Protein AF-A0A857JKJ8-F1 (afdb_monomer)

Radius of gyration: 24.12 Å; Cα contacts (8 Å, |Δi|>4): 130; chains: 1; bounding box: 47×22×75 Å

Nearest PDB structures (foldseek):
  4wpy-assembly1_A-2  TM=4.584E-01  e=4.127E-02  Mycobacterium tuberculosis H37Rv
  3q0y-assembly2_C  TM=5.052E-01  e=2.775E+00  Chlamydomonas reinhardtii
  1vbf-assembly1_B  TM=3.476E-01  e=6.420E-01  Sulfurisphaera tokodaii
  6th6-assembly1_BQ  TM=4.021E-01  e=1.181E+00  Thermococcus kodakarensis KOD1
  4ewf-assembly2_B  TM=3.931E-01  e=5.427E+00  Sphaerobacter thermophilus DSM 20745

Foldseek 3Di:
DVVVVVVVVVVVVVVVVVVVPPDPPPPPPPQPPQDADDDPPQNLLCVLFPDWGKDWDDDPQKIWIWIWTHDVPDIDIGDIDIGGPVCCNVHVCCRRDPRVVSVVSSVVSVD

pLDDT: mean 84.37, std 13.65, range [50.81, 97.44]

Secondary structure (DSSP, 8-state):
--HHHHHHHHHHHHHHHHHHT-------------PPPSSTTHHHHHHHSSEEEEEEEEETTEEEEEEEEEETTEEEEPPPEEEEHHHHHH-HHHHHS-HHHHHHHHHHTT-

Sequence (111 aa):
MFTNLENTLRLTLLMLFTLLMSHSSYAVQPLEKLYTLPGYPYEPLVRRAERVAIAFKQEGNMVRCRTEISQHDTHWTGKPRLVGQEAFNEAPLRSCLNRSDAKKLLKKSYQ

Solvent-accessible surface area (backbone atoms only — not comparable to full-atom values): 6618 Å² total; per-residue (Å²): 142,57,69,66,57,55,52,50,55,50,50,51,52,53,54,55,54,57,59,73,68,68,70,82,78,74,80,74,72,76,83,72,82,76,67,65,64,82,49,88,50,54,42,65,29,59,74,66,36,80,37,76,48,73,55,70,46,81,56,87,70,30,29,41,23,23,32,35,39,33,46,90,96,44,78,47,76,49,69,75,38,80,40,49,43,66,54,36,73,69,28,39,57,62,62,33,38,55,70,69,58,37,44,54,53,40,58,56,72,77,111

Mean predicted aligned error: 11.28 Å

Structure (mmCIF, N/CA/C/O backbone):
data_AF-A0A857JKJ8-F1
#
_entry.id   AF-A0A857JKJ8-F1
#
loop_
_atom_site.group_PDB
_atom_site.id
_atom_site.type_symbol
_atom_site.label_atom_id
_atom_site.label_alt_id
_atom_site.label_comp_id
_atom_site.label_asym_id
_atom_site.label_entity_id
_atom_site.label_seq_id
_atom_site.pdbx_PDB_ins_code
_atom_site.Cartn_x
_atom_site.Cartn_y
_atom_site.Cartn_z
_atom_site.occupancy
_atom_site.B_iso_or_equiv
_atom_site.auth_seq_id
_atom_site.auth_comp_id
_atom_site.auth_asym_id
_atom_site.auth_atom_id
_atom_site.pdbx_PDB_model_num
ATOM 1 N N . MET A 1 1 ? 29.958 8.636 62.440 1.00 50.81 1 MET A N 1
ATOM 2 C CA . MET A 1 1 ? 29.761 9.174 61.075 1.00 50.81 1 MET A CA 1
ATOM 3 C C . MET A 1 1 ? 30.158 8.119 60.031 1.00 50.81 1 MET A C 1
ATOM 5 O O . MET A 1 1 ? 30.948 8.402 59.152 1.00 50.81 1 MET A O 1
ATOM 9 N N . PHE A 1 2 ? 29.643 6.886 60.137 1.00 56.59 2 PHE A N 1
ATOM 10 C CA . PHE A 1 2 ? 29.947 5.783 59.198 1.00 56.59 2 PHE A CA 1
ATOM 11 C C . PHE A 1 2 ? 28.663 5.148 58.630 1.00 56.59 2 PHE A C 1
ATOM 13 O O . PHE A 1 2 ? 28.611 4.806 57.455 1.0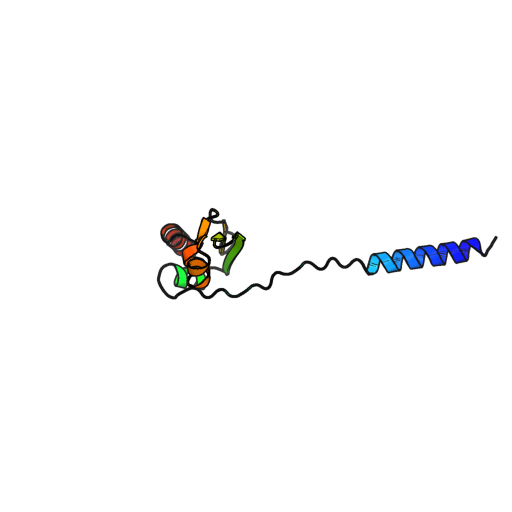0 56.59 2 PHE A O 1
ATOM 20 N N . THR A 1 3 ? 27.573 5.144 59.405 1.00 55.34 3 THR A N 1
ATOM 21 C CA . THR A 1 3 ? 26.239 4.649 59.008 1.00 55.34 3 THR A CA 1
ATOM 22 C C . THR A 1 3 ? 25.607 5.409 57.834 1.00 55.34 3 THR A C 1
ATOM 24 O O . THR A 1 3 ? 24.900 4.823 57.020 1.00 55.34 3 THR A O 1
ATOM 27 N N . ASN A 1 4 ? 25.889 6.709 57.694 1.00 59.69 4 ASN A N 1
ATOM 28 C CA . ASN A 1 4 ? 25.381 7.520 56.581 1.00 59.69 4 ASN A CA 1
ATOM 29 C C . ASN A 1 4 ? 26.062 7.193 55.243 1.00 59.69 4 ASN A C 1
ATOM 31 O O . ASN A 1 4 ? 25.428 7.347 54.201 1.00 59.69 4 ASN A O 1
ATOM 35 N N . LEU A 1 5 ? 27.319 6.727 55.266 1.00 64.56 5 LEU A N 1
ATOM 36 C CA . LEU A 1 5 ? 28.075 6.353 54.065 1.00 64.56 5 LEU A CA 1
ATOM 37 C C . LEU A 1 5 ? 27.610 4.993 53.522 1.00 64.56 5 LEU A C 1
ATOM 39 O O . LEU A 1 5 ? 27.403 4.836 52.323 1.00 64.56 5 LEU A O 1
ATOM 43 N N . GLU A 1 6 ? 27.352 4.032 54.412 1.00 69.69 6 GLU A N 1
ATOM 44 C CA . GLU A 1 6 ? 26.769 2.740 54.032 1.00 69.69 6 GLU A CA 1
ATOM 45 C C . 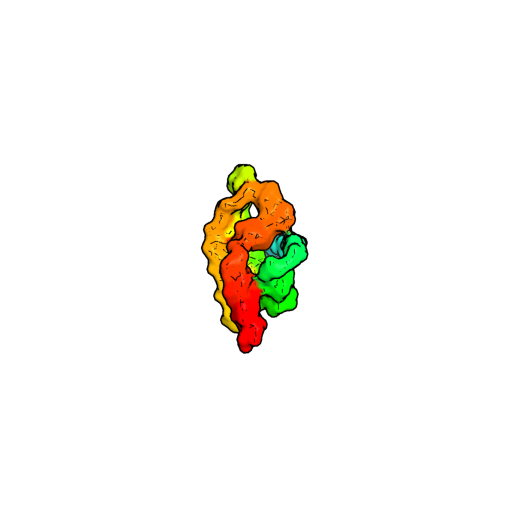GLU A 1 6 ? 25.333 2.895 53.511 1.00 69.69 6 GLU A C 1
ATOM 47 O O . GLU A 1 6 ? 24.966 2.274 52.514 1.00 69.69 6 GLU A O 1
ATOM 52 N N . ASN A 1 7 ? 24.529 3.771 54.126 1.00 68.06 7 ASN A N 1
ATOM 53 C CA . ASN A 1 7 ? 23.169 4.046 53.658 1.00 68.06 7 ASN A CA 1
ATOM 54 C C . ASN A 1 7 ? 23.135 4.788 52.316 1.00 68.06 7 ASN A C 1
ATOM 56 O O . ASN A 1 7 ? 22.276 4.485 51.489 1.00 68.06 7 ASN A O 1
ATOM 60 N N . THR A 1 8 ? 24.064 5.717 52.064 1.00 73.88 8 THR A N 1
ATOM 61 C CA . THR A 1 8 ? 24.170 6.379 50.750 1.00 73.88 8 THR A CA 1
ATOM 62 C C . THR A 1 8 ? 24.634 5.408 49.672 1.00 73.88 8 THR A C 1
ATOM 64 O O . THR A 1 8 ? 24.053 5.415 48.591 1.00 73.88 8 THR A O 1
ATOM 67 N N . LEU A 1 9 ? 25.584 4.516 49.973 1.00 78.94 9 LEU A N 1
ATOM 68 C CA . LEU A 1 9 ? 26.020 3.464 49.048 1.00 78.94 9 LEU A CA 1
ATOM 69 C C . LEU A 1 9 ? 24.889 2.472 48.717 1.00 78.94 9 LEU A C 1
ATOM 71 O O . LEU A 1 9 ? 24.729 2.053 47.573 1.00 78.94 9 LEU A O 1
ATOM 75 N N . ARG A 1 10 ? 24.062 2.115 49.706 1.00 79.62 10 ARG A N 1
ATOM 76 C CA . ARG A 1 10 ? 22.878 1.269 49.486 1.00 79.62 10 ARG A CA 1
ATOM 77 C C . ARG A 1 10 ? 21.822 1.971 48.633 1.00 79.62 10 ARG A C 1
ATOM 79 O O . ARG A 1 10 ? 21.252 1.337 47.748 1.00 79.62 10 ARG A O 1
ATOM 86 N N . LEU A 1 11 ? 21.579 3.264 48.863 1.00 79.56 11 LEU A N 1
ATOM 87 C CA . LEU A 1 11 ? 20.617 4.041 48.075 1.00 79.56 11 LEU A CA 1
ATOM 88 C C . LEU A 1 11 ? 21.054 4.200 46.614 1.00 79.56 11 LEU A C 1
ATOM 90 O O . LEU A 1 11 ? 20.223 4.078 45.716 1.00 79.56 11 LEU A O 1
ATOM 94 N N . THR A 1 12 ? 22.342 4.455 46.365 1.00 82.00 12 THR A N 1
ATOM 95 C CA . THR A 1 12 ? 22.863 4.592 44.998 1.00 82.00 12 THR A CA 1
ATOM 96 C C . THR A 1 12 ? 22.801 3.271 44.241 1.00 82.00 12 THR A C 1
ATOM 98 O O . THR A 1 12 ? 22.418 3.265 43.073 1.00 82.00 12 THR A O 1
ATOM 101 N N . LEU A 1 13 ? 23.079 2.145 44.907 1.00 83.12 13 LEU A N 1
ATOM 102 C CA . LEU A 1 13 ? 22.957 0.818 44.303 1.00 83.12 13 LEU A CA 1
ATOM 103 C C . LEU A 1 13 ? 21.498 0.474 43.952 1.00 83.12 13 LEU A C 1
ATOM 105 O O . LEU A 1 13 ? 21.233 -0.055 42.874 1.00 83.12 13 LEU A O 1
ATOM 109 N N . LEU A 1 14 ? 20.547 0.832 44.822 1.00 81.94 14 LEU A N 1
ATOM 110 C CA . LEU A 1 14 ? 19.109 0.671 44.574 1.00 81.94 14 LEU A CA 1
ATOM 111 C C . LEU A 1 14 ? 18.622 1.515 43.388 1.00 81.94 14 LEU A C 1
ATOM 113 O O . LEU A 1 14 ? 17.875 1.007 42.556 1.00 81.94 14 LEU A O 1
ATOM 117 N N . MET A 1 15 ? 19.069 2.770 43.271 1.00 81.81 15 MET A N 1
ATOM 118 C CA . MET A 1 15 ? 18.722 3.622 42.124 1.00 81.81 15 MET A CA 1
ATOM 119 C C . MET A 1 15 ? 19.331 3.127 40.808 1.00 81.81 15 MET A C 1
ATOM 121 O O . MET A 1 15 ? 18.695 3.208 39.759 1.00 81.81 15 MET A O 1
ATOM 125 N N . LEU A 1 16 ? 20.551 2.585 40.845 1.00 80.75 16 LEU A N 1
ATOM 126 C CA . LEU A 1 16 ? 21.173 1.997 39.660 1.00 80.75 16 LEU A CA 1
ATOM 127 C C . LEU A 1 16 ? 20.421 0.734 39.210 1.00 80.75 16 LEU A C 1
ATOM 129 O O . LEU A 1 16 ? 20.226 0.515 38.015 1.00 80.75 16 LEU A O 1
ATOM 133 N N . PHE A 1 17 ? 19.944 -0.065 40.168 1.00 79.12 17 PHE A N 1
ATOM 134 C CA . PHE A 1 17 ? 19.163 -1.266 39.893 1.00 79.12 17 PHE A CA 1
ATOM 135 C C . PHE A 1 17 ? 17.796 -0.952 39.266 1.00 79.12 17 PHE A C 1
ATOM 137 O O . PHE A 1 17 ? 17.388 -1.633 38.327 1.00 79.12 17 PHE A O 1
ATOM 144 N N . THR A 1 18 ? 17.101 0.102 39.710 1.00 76.06 18 THR A N 1
ATOM 145 C CA . THR A 1 18 ? 15.808 0.495 39.117 1.00 76.06 18 THR A CA 1
ATOM 146 C C . THR A 1 18 ? 15.951 1.072 37.707 1.00 76.06 18 THR A C 1
ATOM 148 O O . THR A 1 18 ? 15.088 0.824 36.862 1.00 76.06 18 THR A O 1
ATOM 151 N N . LEU A 1 19 ? 17.057 1.763 37.401 1.00 74.12 19 LEU A N 1
ATOM 152 C CA . LEU A 1 19 ? 17.330 2.248 36.043 1.00 74.12 19 LEU A CA 1
ATOM 153 C C . LEU A 1 19 ? 17.515 1.098 35.041 1.00 74.12 19 LEU A C 1
ATOM 155 O O . LEU A 1 19 ? 17.012 1.171 33.921 1.00 74.12 19 LEU A O 1
ATOM 159 N N . LEU A 1 20 ? 18.181 0.014 35.451 1.00 71.00 20 LEU A N 1
ATOM 160 C CA . LEU A 1 20 ? 18.426 -1.153 34.595 1.00 71.00 20 LEU A CA 1
ATOM 161 C C . LEU A 1 20 ? 17.137 -1.899 34.213 1.00 71.00 20 LEU A C 1
ATOM 163 O O . LEU A 1 20 ? 17.096 -2.533 33.163 1.00 71.00 20 LEU A O 1
ATOM 167 N N . MET A 1 21 ? 16.070 -1.786 35.008 1.00 70.69 21 MET A N 1
ATOM 168 C CA . MET A 1 21 ? 14.781 -2.446 34.739 1.00 70.69 21 MET A CA 1
ATOM 169 C C . MET A 1 21 ? 13.853 -1.636 33.821 1.00 70.69 21 MET A C 1
ATOM 171 O O . MET A 1 21 ? 12.775 -2.104 33.459 1.00 70.69 21 MET A O 1
ATOM 175 N N . SER A 1 22 ? 14.262 -0.435 33.402 1.00 65.75 22 SER A N 1
ATOM 176 C CA . SER A 1 22 ? 13.487 0.416 32.493 1.00 65.75 22 SER A CA 1
ATOM 177 C C . SER A 1 22 ? 13.680 -0.020 31.036 1.00 65.75 22 SER A C 1
ATOM 179 O O . SER A 1 22 ? 14.247 0.706 30.225 1.00 65.75 22 SER A O 1
ATOM 181 N N . HIS A 1 23 ? 13.255 -1.235 30.689 1.00 64.44 23 HIS A N 1
ATOM 182 C CA . HIS A 1 23 ? 13.192 -1.661 29.291 1.00 64.44 23 HIS A CA 1
ATOM 183 C C . HIS A 1 23 ? 11.857 -1.199 28.708 1.00 64.44 23 HIS A C 1
ATOM 185 O O . HIS A 1 23 ? 10.795 -1.714 29.060 1.00 64.44 23 HIS A O 1
ATOM 191 N N . SER A 1 24 ? 11.892 -0.208 27.816 1.00 66.12 24 SER A N 1
ATOM 192 C CA . SER A 1 24 ? 10.725 0.149 27.017 1.00 66.12 24 SER A CA 1
ATOM 193 C C . SER A 1 24 ? 10.410 -1.010 26.073 1.00 66.12 24 SER A C 1
ATOM 195 O O . SER A 1 24 ? 11.129 -1.280 25.112 1.00 66.12 24 SER A O 1
ATOM 197 N N . SER A 1 25 ? 9.328 -1.736 26.357 1.00 59.81 25 SER A N 1
ATOM 198 C CA . SER A 1 25 ? 8.786 -2.698 25.404 1.00 59.81 25 SER A CA 1
ATOM 199 C C . SER A 1 25 ? 8.171 -1.906 24.254 1.00 59.81 25 SER A C 1
ATOM 201 O O . SER A 1 25 ? 7.051 -1.401 24.346 1.00 59.81 25 SER A O 1
ATOM 203 N N . TYR A 1 26 ? 8.930 -1.733 23.173 1.00 59.47 26 TYR A N 1
ATOM 204 C CA . TYR A 1 26 ? 8.342 -1.340 21.904 1.00 59.47 26 TYR A CA 1
ATOM 205 C C . TYR A 1 26 ? 7.424 -2.481 21.486 1.00 59.47 26 TYR A C 1
ATOM 207 O O . TYR A 1 26 ? 7.892 -3.577 21.180 1.00 59.47 26 TYR A O 1
ATOM 215 N N . ALA A 1 27 ? 6.114 -2.233 21.508 1.00 55.28 27 ALA A N 1
ATOM 216 C CA . ALA A 1 27 ? 5.140 -3.135 20.925 1.00 55.28 27 ALA A CA 1
ATOM 217 C C . ALA A 1 27 ? 5.452 -3.256 19.427 1.00 55.28 27 ALA A C 1
ATOM 219 O O . ALA A 1 27 ? 5.030 -2.432 18.614 1.00 55.28 27 ALA A O 1
ATOM 220 N N . VAL A 1 28 ? 6.248 -4.264 19.072 1.00 53.69 28 VAL A N 1
ATOM 221 C CA . VAL A 1 28 ? 6.436 -4.693 17.693 1.00 53.69 28 VAL A CA 1
ATOM 222 C C . VAL A 1 28 ? 5.071 -5.197 17.260 1.00 53.69 28 VAL A C 1
ATOM 224 O O . VAL A 1 28 ? 4.662 -6.291 17.645 1.00 53.69 28 VAL A O 1
ATOM 227 N N . GLN A 1 29 ? 4.324 -4.365 16.532 1.00 56.91 29 GLN A N 1
ATOM 228 C CA . GLN A 1 29 ? 3.087 -4.821 15.917 1.00 56.91 29 GLN A CA 1
ATOM 229 C C . GLN A 1 29 ? 3.457 -6.027 15.050 1.00 56.91 29 GLN A C 1
ATOM 231 O O . GLN A 1 29 ? 4.349 -5.890 14.203 1.00 56.91 29 GLN A O 1
ATOM 236 N N . PRO A 1 30 ? 2.861 -7.207 15.293 1.00 51.78 30 PRO A N 1
ATOM 237 C CA . PRO A 1 30 ? 3.160 -8.376 14.492 1.00 51.78 30 PRO A CA 1
ATOM 238 C C . PRO A 1 30 ? 2.915 -7.996 13.036 1.00 51.78 30 PRO A C 1
ATOM 240 O O . PRO A 1 30 ? 1.850 -7.484 12.690 1.00 51.78 30 PRO A O 1
ATOM 243 N N . LEU A 1 31 ? 3.941 -8.170 12.201 1.00 55.16 31 LEU A N 1
ATOM 244 C CA . LEU A 1 31 ? 3.828 -7.946 10.769 1.00 55.16 31 LEU A CA 1
ATOM 245 C C . LEU A 1 31 ? 2.921 -9.050 10.223 1.00 55.16 31 LEU A C 1
ATOM 247 O O . LEU A 1 31 ? 3.384 -10.112 9.813 1.00 55.16 31 LEU A O 1
ATOM 251 N N . GLU A 1 32 ? 1.614 -8.827 10.301 1.00 62.09 32 GLU A N 1
ATOM 252 C CA . GLU A 1 32 ? 0.636 -9.755 9.773 1.00 62.09 32 GLU A CA 1
ATOM 253 C C . GLU A 1 32 ? 0.809 -9.803 8.256 1.00 62.09 32 GLU A C 1
ATOM 255 O O . GLU A 1 32 ? 0.730 -8.787 7.555 1.00 62.09 32 GLU A O 1
ATOM 260 N N . LYS A 1 33 ? 1.113 -10.995 7.740 1.00 59.81 33 LYS A N 1
ATOM 261 C CA . LYS A 1 33 ? 1.251 -11.212 6.305 1.00 59.81 33 LYS A CA 1
ATOM 262 C C . LYS A 1 33 ? -0.142 -11.191 5.685 1.00 59.81 33 LYS A C 1
ATOM 264 O O . LYS A 1 33 ? -0.782 -12.226 5.531 1.00 59.81 33 LYS A O 1
ATOM 269 N N . LEU A 1 34 ? -0.602 -9.998 5.326 1.00 65.62 34 LEU A N 1
ATOM 270 C CA . LEU A 1 34 ? -1.856 -9.817 4.611 1.00 65.62 34 LEU A CA 1
ATOM 271 C C . LEU A 1 34 ? -1.696 -10.357 3.187 1.00 65.62 34 LEU A C 1
ATOM 273 O O . LEU A 1 34 ? -0.920 -9.831 2.383 1.00 65.62 34 LEU A O 1
ATOM 277 N N . TYR A 1 35 ? -2.403 -11.445 2.883 1.00 60.97 35 TYR A N 1
ATOM 278 C CA . TYR A 1 35 ? -2.358 -12.062 1.564 1.00 60.97 35 TYR A CA 1
ATOM 279 C C . TYR A 1 35 ? -2.961 -11.124 0.520 1.00 60.97 35 TYR A C 1
ATOM 281 O O . TYR A 1 35 ? -4.056 -10.583 0.673 1.00 60.97 35 TYR A O 1
ATOM 289 N N . THR A 1 36 ? -2.236 -10.927 -0.575 1.00 65.69 36 THR A N 1
ATOM 290 C CA . THR A 1 36 ? -2.745 -10.168 -1.712 1.00 65.69 36 THR A CA 1
ATOM 291 C C . THR A 1 36 ? -3.459 -11.117 -2.650 1.00 65.69 36 THR A C 1
ATOM 293 O O . THR A 1 36 ? -2.844 -12.074 -3.121 1.00 65.69 36 THR A O 1
ATOM 296 N N . LEU A 1 37 ? -4.722 -10.832 -2.971 1.00 75.69 37 LEU A N 1
ATOM 297 C CA . LEU A 1 37 ? -5.419 -11.545 -4.039 1.00 75.69 37 LEU A CA 1
ATOM 298 C C . LEU A 1 37 ? -4.564 -11.548 -5.325 1.00 75.69 37 LEU A C 1
ATOM 300 O O . LEU A 1 37 ? -4.089 -10.476 -5.739 1.00 75.69 37 LEU A O 1
ATOM 304 N N . PRO A 1 38 ? -4.395 -12.714 -5.974 1.00 77.19 38 PRO A N 1
ATOM 305 C CA . PRO A 1 38 ? -3.535 -12.870 -7.143 1.00 77.19 38 PRO A CA 1
ATOM 306 C C . PRO A 1 38 ? -4.032 -12.031 -8.322 1.00 77.19 38 PRO A C 1
ATOM 308 O O . PRO A 1 38 ? -5.235 -11.791 -8.473 1.00 77.19 38 PRO A O 1
ATOM 311 N N . GLY A 1 39 ? -3.104 -11.560 -9.153 1.00 87.88 39 GLY A N 1
ATOM 312 C CA . GLY A 1 39 ? -3.401 -10.807 -10.370 1.00 87.88 39 GLY A CA 1
ATOM 313 C C . GLY A 1 39 ? -2.700 -9.453 -10.514 1.00 87.88 39 GLY A C 1
ATOM 314 O O . GLY A 1 39 ? -2.294 -8.782 -9.558 1.00 87.88 39 GLY A O 1
ATOM 315 N N . TYR A 1 40 ? -2.598 -9.021 -11.772 1.00 89.88 40 TYR A N 1
ATOM 316 C CA . TYR A 1 40 ? -1.987 -7.754 -12.167 1.00 89.88 40 TYR A CA 1
ATOM 317 C C . TYR A 1 40 ? -2.828 -6.544 -11.717 1.00 89.88 40 TYR A C 1
ATOM 319 O O . TYR A 1 40 ? -4.053 -6.567 -11.889 1.00 89.88 40 TYR A O 1
ATOM 327 N N . PRO A 1 41 ? -2.223 -5.439 -11.232 1.00 93.88 41 PRO A N 1
ATOM 328 C CA . PRO A 1 41 ? -0.780 -5.187 -11.077 1.00 93.88 41 PRO A CA 1
ATOM 329 C C . PRO A 1 41 ? -0.207 -5.553 -9.697 1.00 93.88 41 PRO A C 1
ATOM 331 O O . PRO A 1 41 ? 0.979 -5.353 -9.467 1.00 93.88 41 PRO A O 1
ATOM 334 N N . TYR A 1 42 ? -1.033 -6.031 -8.768 1.00 93.56 42 TYR A N 1
ATOM 335 C CA . TYR A 1 42 ? -0.678 -6.132 -7.351 1.00 93.56 42 TYR A CA 1
ATOM 336 C C . TYR A 1 42 ? 0.307 -7.259 -7.061 1.00 93.56 42 TYR A C 1
ATOM 338 O O . TYR A 1 42 ? 1.301 -7.045 -6.380 1.00 93.56 42 TYR A O 1
ATOM 346 N N . GLU A 1 43 ? 0.066 -8.443 -7.613 1.00 92.44 43 GLU A N 1
ATOM 347 C CA . GLU A 1 43 ? 0.926 -9.597 -7.365 1.00 92.44 43 GLU A CA 1
ATOM 348 C C . GLU A 1 43 ? 2.360 -9.391 -7.896 1.00 92.44 43 GLU A C 1
ATOM 350 O O . GLU A 1 43 ? 3.302 -9.582 -7.126 1.00 92.44 43 GLU A O 1
ATOM 355 N N . PRO A 1 44 ? 2.581 -8.924 -9.143 1.00 93.38 44 PRO A N 1
ATOM 356 C CA . PRO A 1 44 ? 3.931 -8.601 -9.602 1.00 93.38 44 PRO A CA 1
ATOM 357 C C . PRO A 1 44 ? 4.596 -7.486 -8.789 1.00 93.38 44 PRO A C 1
ATOM 359 O O . PRO A 1 44 ? 5.808 -7.508 -8.610 1.00 93.38 44 PRO A O 1
ATOM 362 N N . LEU A 1 45 ? 3.822 -6.515 -8.288 1.00 93.25 45 LEU A N 1
ATOM 363 C CA . LEU A 1 45 ? 4.348 -5.445 -7.440 1.00 93.25 45 LEU A CA 1
ATOM 364 C C . LEU A 1 45 ? 4.887 -6.004 -6.120 1.00 93.25 45 LEU A C 1
ATOM 366 O O . LEU A 1 45 ? 6.018 -5.702 -5.760 1.00 93.25 45 LEU A O 1
ATOM 370 N N . VAL A 1 46 ? 4.116 -6.859 -5.445 1.00 92.38 46 VAL A N 1
ATOM 371 C CA . VAL A 1 46 ? 4.518 -7.505 -4.184 1.00 92.38 46 VAL A CA 1
ATOM 372 C C . VAL A 1 46 ? 5.736 -8.400 -4.373 1.00 92.38 46 VAL A C 1
ATOM 374 O O . VAL A 1 46 ? 6.596 -8.439 -3.504 1.00 92.38 46 VAL A O 1
ATOM 377 N N . ARG A 1 47 ? 5.834 -9.104 -5.507 1.00 91.69 47 ARG A N 1
ATOM 378 C CA . ARG A 1 47 ? 6.983 -9.974 -5.800 1.00 91.69 4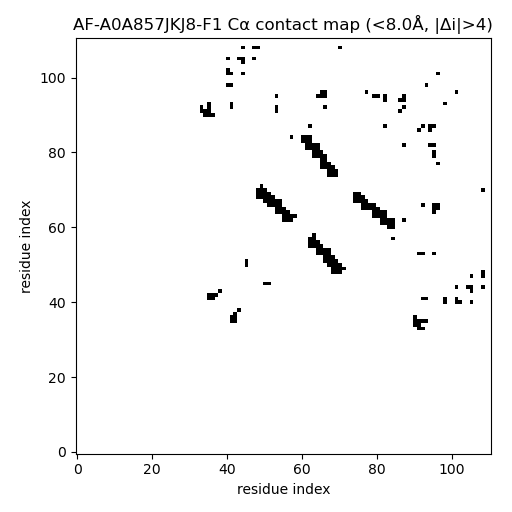7 ARG A CA 1
ATOM 379 C C . ARG A 1 47 ? 8.286 -9.212 -6.050 1.00 91.69 47 ARG A C 1
ATOM 381 O O . ARG A 1 47 ? 9.345 -9.809 -5.907 1.00 91.69 47 ARG A O 1
ATOM 388 N N . ARG A 1 48 ? 8.219 -7.956 -6.502 1.00 92.44 48 ARG A N 1
ATOM 389 C CA . ARG A 1 48 ? 9.402 -7.182 -6.927 1.00 92.44 48 ARG A CA 1
ATOM 390 C C . ARG A 1 48 ? 9.823 -6.115 -5.921 1.00 92.44 48 ARG A C 1
ATOM 392 O O . ARG A 1 48 ? 11.011 -5.825 -5.835 1.00 92.44 48 ARG A O 1
ATOM 399 N N . ALA A 1 49 ? 8.868 -5.558 -5.179 1.00 92.44 49 ALA A N 1
ATOM 400 C CA . ALA A 1 49 ? 9.150 -4.639 -4.087 1.00 92.44 49 ALA A CA 1
ATOM 401 C C . ALA A 1 49 ? 9.876 -5.358 -2.946 1.00 92.44 49 ALA A C 1
ATOM 403 O O . ALA A 1 49 ? 9.519 -6.476 -2.582 1.00 92.44 49 ALA A O 1
ATOM 404 N N . GLU A 1 50 ? 10.848 -4.684 -2.338 1.00 93.00 50 GLU A N 1
ATOM 405 C CA . GLU A 1 50 ? 11.531 -5.186 -1.140 1.00 93.00 50 GLU A CA 1
ATOM 406 C C . GLU A 1 50 ? 10.577 -5.239 0.051 1.00 93.00 50 GLU A C 1
ATOM 408 O O . GLU A 1 50 ? 10.632 -6.149 0.879 1.00 93.00 50 GLU A O 1
ATOM 413 N N . ARG A 1 51 ? 9.668 -4.261 0.132 1.00 92.25 51 ARG A N 1
ATOM 414 C CA . ARG A 1 51 ? 8.637 -4.213 1.163 1.00 92.25 51 ARG A CA 1
ATOM 415 C C . ARG A 1 51 ? 7.347 -3.636 0.610 1.00 92.25 51 ARG A C 1
ATOM 417 O O . ARG A 1 51 ? 7.346 -2.570 0.001 1.00 92.25 51 ARG A O 1
ATOM 424 N N . VAL A 1 52 ? 6.241 -4.306 0.917 1.00 92.69 52 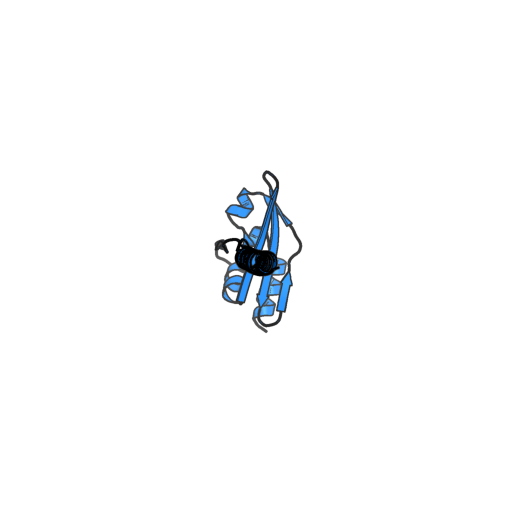VAL A N 1
ATOM 425 C CA . VAL A 1 52 ? 4.884 -3.767 0.787 1.00 92.69 52 VAL A CA 1
ATOM 426 C C . VAL A 1 52 ? 4.223 -3.880 2.151 1.00 92.69 52 VAL A C 1
ATOM 428 O O . VAL A 1 52 ? 4.058 -4.979 2.673 1.00 92.69 52 VAL A O 1
ATOM 431 N N . ALA A 1 53 ? 3.868 -2.745 2.740 1.00 93.56 53 ALA A N 1
ATOM 432 C CA . ALA A 1 53 ? 3.206 -2.663 4.031 1.00 93.56 53 ALA A CA 1
ATOM 433 C C . ALA A 1 53 ? 1.908 -1.862 3.915 1.00 93.56 53 ALA A C 1
ATOM 435 O O . ALA A 1 53 ? 1.758 -0.992 3.057 1.00 93.56 53 ALA A O 1
ATOM 436 N N . ILE A 1 54 ? 0.961 -2.160 4.797 1.00 93.81 54 ILE A N 1
ATOM 437 C CA . ILE A 1 54 ? -0.294 -1.426 4.913 1.00 93.81 54 ILE A CA 1
ATOM 438 C C . ILE A 1 54 ? -0.382 -0.949 6.355 1.00 93.81 54 ILE A C 1
ATOM 440 O O . ILE A 1 54 ? -0.483 -1.759 7.269 1.00 93.81 54 ILE A O 1
ATOM 444 N N . ALA A 1 55 ? -0.336 0.363 6.558 1.00 93.75 55 ALA A N 1
ATOM 445 C CA . ALA A 1 55 ? -0.640 0.958 7.850 1.00 93.75 55 ALA A CA 1
ATOM 446 C C . ALA A 1 55 ? -2.148 1.200 7.910 1.00 93.75 55 ALA A C 1
ATOM 448 O O . ALA A 1 55 ? -2.695 1.881 7.037 1.00 93.75 55 ALA A O 1
ATOM 449 N N . PHE A 1 56 ? -2.826 0.641 8.912 1.00 94.50 56 PHE A N 1
ATOM 450 C CA . PHE A 1 56 ? -4.278 0.729 9.026 1.00 94.50 56 PHE A CA 1
ATOM 451 C C . PHE A 1 56 ? -4.750 0.980 10.459 1.00 94.50 56 PHE A C 1
ATOM 453 O O . PHE A 1 56 ? -4.057 0.683 11.429 1.00 94.50 56 PHE A O 1
ATOM 460 N N . LYS A 1 57 ? -5.948 1.556 10.576 1.00 94.38 57 LYS A N 1
ATOM 461 C CA . LYS A 1 57 ? -6.671 1.769 11.827 1.00 94.38 57 LYS A CA 1
ATOM 462 C C . LYS A 1 57 ? -8.153 1.499 11.594 1.00 94.38 57 LYS A C 1
ATOM 464 O O . LYS A 1 57 ? -8.733 2.028 10.645 1.00 94.38 57 LYS A O 1
ATOM 469 N N . GLN A 1 58 ? -8.754 0.698 12.465 1.00 93.06 58 GLN A N 1
ATOM 470 C CA . GLN A 1 58 ? -10.189 0.445 12.436 1.00 93.06 58 GLN A CA 1
ATOM 471 C C . GLN A 1 58 ? -10.964 1.636 13.008 1.00 93.06 58 GLN A C 1
ATOM 473 O O . GLN A 1 58 ? -10.584 2.220 14.025 1.00 93.06 58 GLN A O 1
ATOM 478 N N . GLU A 1 59 ? -12.055 1.988 12.337 1.00 94.00 59 GLU A N 1
ATOM 479 C CA . GLU A 1 59 ? -12.955 3.089 12.662 1.00 94.00 59 GLU A CA 1
ATOM 480 C C . GLU A 1 59 ? -14.401 2.618 12.491 1.00 94.00 59 GLU A C 1
ATOM 482 O O . GLU A 1 59 ? -15.046 2.842 11.466 1.00 94.00 59 GLU A O 1
ATOM 487 N N . GLY A 1 60 ? -14.898 1.892 13.495 1.00 92.62 60 GLY A N 1
ATOM 488 C CA . GLY A 1 60 ? -16.203 1.237 13.425 1.00 92.62 60 GLY A CA 1
ATOM 489 C C . GLY A 1 60 ? -16.215 0.121 12.377 1.00 92.62 60 GLY A C 1
ATOM 490 O O . GLY A 1 60 ? -15.452 -0.839 12.482 1.00 92.62 60 GLY A O 1
ATOM 491 N N . ASN A 1 61 ? -17.084 0.255 11.371 1.00 93.94 61 ASN A N 1
ATOM 492 C CA . ASN A 1 61 ? -17.201 -0.663 10.230 1.00 93.94 61 ASN A CA 1
ATOM 493 C C . ASN A 1 61 ? -16.295 -0.287 9.041 1.00 93.94 61 ASN A C 1
ATOM 495 O O . ASN A 1 61 ? -16.331 -0.950 8.000 1.00 93.94 61 ASN A O 1
ATOM 499 N N . MET A 1 62 ? -15.500 0.772 9.182 1.00 97.44 62 MET A N 1
ATOM 500 C CA . MET A 1 62 ? -14.553 1.227 8.175 1.00 97.44 62 MET A CA 1
ATOM 501 C C . MET A 1 62 ? -13.121 1.007 8.657 1.00 97.44 62 MET A C 1
ATOM 503 O O . MET A 1 62 ? -12.827 0.983 9.851 1.00 97.44 62 MET A O 1
ATOM 507 N N . VAL A 1 63 ? -12.203 0.905 7.709 1.00 96.75 63 VAL A N 1
ATOM 508 C CA . VAL A 1 63 ? -10.766 0.844 7.939 1.00 96.75 63 VAL A CA 1
ATOM 509 C C . VAL A 1 63 ? -10.134 2.025 7.228 1.00 96.75 63 VAL A C 1
ATOM 511 O O . VAL A 1 63 ? -10.251 2.176 6.009 1.00 96.75 63 VAL A O 1
ATOM 514 N N . ARG A 1 64 ? -9.444 2.876 7.986 1.00 97.44 64 ARG A N 1
ATOM 515 C 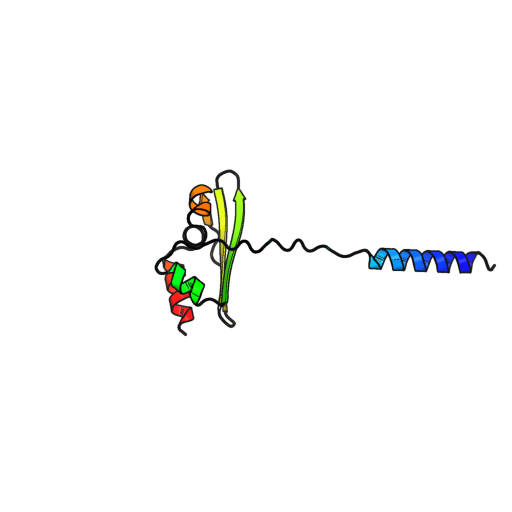CA . ARG A 1 64 ? -8.563 3.886 7.408 1.00 97.44 64 ARG A CA 1
ATOM 516 C C . ARG A 1 64 ? -7.210 3.246 7.167 1.00 97.44 64 ARG A C 1
ATOM 518 O O . ARG A 1 64 ? -6.561 2.833 8.122 1.00 97.44 64 ARG A O 1
ATOM 525 N N . CYS A 1 65 ? -6.764 3.189 5.920 1.00 95.44 65 CYS A N 1
ATOM 526 C CA . CYS A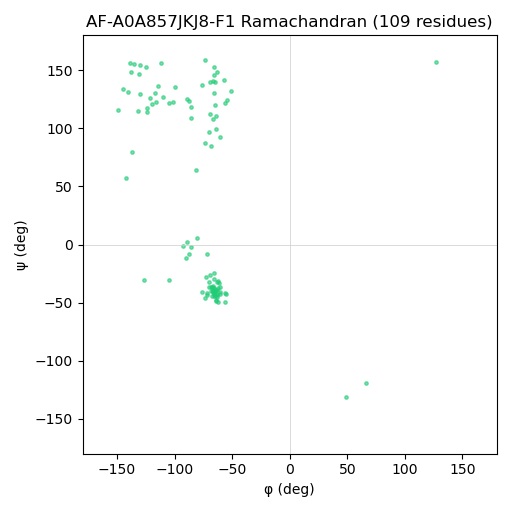 1 65 ? -5.495 2.571 5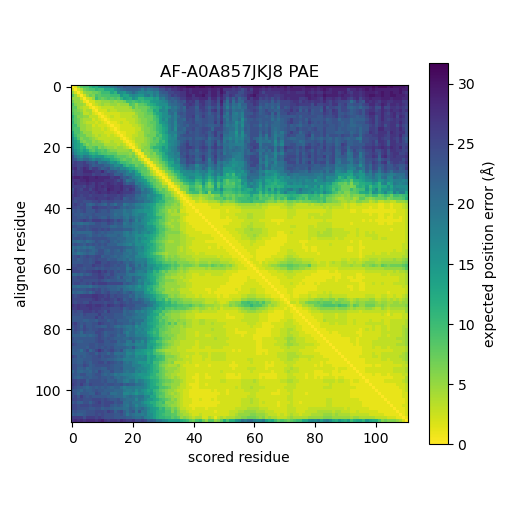.568 1.00 95.44 65 CYS A CA 1
ATOM 527 C C . CYS A 1 65 ? -4.670 3.396 4.582 1.00 95.44 65 CYS A C 1
ATOM 529 O O . CYS A 1 65 ? -5.198 4.183 3.798 1.00 95.44 65 CYS A O 1
ATOM 531 N N . ARG A 1 66 ? -3.354 3.193 4.604 1.00 95.88 66 ARG A N 1
ATOM 532 C CA . ARG A 1 66 ? -2.410 3.685 3.597 1.00 95.88 66 ARG A CA 1
ATOM 533 C C . ARG A 1 66 ? -1.395 2.596 3.275 1.00 95.88 66 ARG A C 1
ATOM 535 O O . ARG A 1 66 ? -1.039 1.802 4.140 1.00 95.88 66 ARG A O 1
ATOM 542 N N . THR A 1 67 ? -0.930 2.582 2.034 1.00 95.62 67 THR A N 1
ATOM 543 C CA . THR A 1 67 ? 0.068 1.613 1.569 1.00 95.62 67 THR A CA 1
ATOM 544 C C . THR A 1 67 ? 1.448 2.259 1.558 1.00 95.62 67 THR A C 1
ATOM 546 O O . THR A 1 67 ? 1.590 3.384 1.085 1.00 95.62 67 THR A O 1
ATOM 549 N N . GLU A 1 68 ? 2.450 1.549 2.056 1.00 95.75 68 GLU A N 1
ATOM 550 C CA . GLU A 1 68 ? 3.852 1.958 2.102 1.00 95.75 68 GLU A CA 1
ATOM 551 C C . GLU A 1 68 ? 4.677 0.926 1.331 1.00 95.75 68 GLU A C 1
ATOM 553 O O . GLU A 1 68 ? 4.551 -0.278 1.564 1.00 95.75 68 GLU A O 1
ATOM 558 N N . ILE A 1 69 ? 5.470 1.379 0.362 1.00 94.75 69 ILE A N 1
ATOM 559 C CA . ILE A 1 69 ? 6.249 0.508 -0.523 1.00 94.75 69 ILE A CA 1
ATOM 560 C C . ILE A 1 69 ? 7.691 0.987 -0.550 1.00 94.75 69 ILE A C 1
ATOM 562 O O . ILE A 1 69 ? 7.942 2.165 -0.805 1.00 94.75 69 ILE A O 1
ATOM 566 N N . SER A 1 70 ? 8.616 0.059 -0.328 1.00 92.88 70 SER A N 1
ATOM 567 C CA . SER A 1 70 ? 10.056 0.299 -0.422 1.00 92.88 70 SER A CA 1
ATOM 568 C C . SER A 1 70 ? 10.647 -0.503 -1.576 1.00 92.88 70 SER A C 1
ATOM 570 O O . SER A 1 70 ? 10.310 -1.677 -1.762 1.00 92.88 70 SER A O 1
ATOM 572 N N . GLN A 1 71 ? 11.512 0.149 -2.345 1.00 89.50 71 GLN A N 1
ATOM 573 C CA . GLN A 1 71 ? 12.278 -0.441 -3.435 1.00 89.50 71 GLN A CA 1
ATOM 574 C C . GLN A 1 71 ? 13.615 0.297 -3.544 1.00 89.50 71 GLN A C 1
ATOM 576 O O . GLN A 1 71 ? 13.617 1.481 -3.893 1.00 89.50 71 GLN A O 1
ATOM 581 N N . HIS A 1 72 ? 14.728 -0.397 -3.308 1.00 85.88 72 HIS A N 1
ATOM 582 C CA . HIS A 1 72 ? 16.058 0.196 -3.203 1.00 85.88 72 HIS A CA 1
ATOM 583 C C . HIS A 1 72 ? 16.021 1.411 -2.252 1.00 85.88 72 HIS A C 1
ATOM 585 O O . HIS A 1 72 ? 15.395 1.363 -1.194 1.00 85.88 72 HIS A O 1
ATOM 591 N N . ASP A 1 73 ? 16.589 2.544 -2.664 1.00 86.38 73 ASP A N 1
ATOM 592 C CA . ASP A 1 73 ? 16.588 3.791 -1.888 1.00 86.38 73 ASP A CA 1
ATOM 593 C C . ASP A 1 73 ? 15.275 4.593 -2.000 1.00 86.38 73 ASP A C 1
ATOM 595 O O . ASP A 1 73 ? 15.174 5.726 -1.523 1.00 86.38 73 ASP A O 1
ATOM 599 N N . THR A 1 74 ? 14.248 4.049 -2.663 1.00 88.31 74 THR A N 1
ATOM 600 C CA . THR A 1 74 ? 12.966 4.734 -2.846 1.00 88.31 74 THR A CA 1
ATOM 601 C C . THR A 1 74 ? 11.917 4.216 -1.874 1.00 88.31 74 THR A C 1
ATOM 603 O O . THR A 1 74 ? 11.515 3.053 -1.912 1.00 88.31 74 THR A O 1
ATOM 606 N N . HIS A 1 75 ? 11.369 5.138 -1.086 1.00 93.69 75 HIS A N 1
ATOM 607 C CA . HIS A 1 75 ? 10.189 4.907 -0.263 1.00 93.69 75 HIS A CA 1
ATOM 608 C C . HIS A 1 75 ? 9.000 5.682 -0.822 1.00 93.69 75 HIS A C 1
ATOM 610 O O . HIS A 1 75 ? 9.063 6.894 -1.041 1.00 93.69 75 HIS A O 1
ATOM 616 N N . TRP A 1 76 ? 7.893 4.984 -1.051 1.00 95.00 76 TRP A N 1
ATOM 617 C CA . TRP A 1 76 ? 6.635 5.585 -1.460 1.00 95.00 76 TRP A CA 1
ATOM 618 C C . TRP A 1 76 ? 5.558 5.343 -0.410 1.00 95.00 76 TRP A C 1
ATOM 620 O O . TRP A 1 76 ? 5.298 4.206 -0.020 1.00 95.00 76 TRP A O 1
ATOM 630 N N . THR A 1 77 ? 4.876 6.420 -0.027 1.00 95.69 77 THR A N 1
ATOM 631 C CA . THR A 1 77 ? 3.727 6.377 0.876 1.00 95.69 77 THR A CA 1
ATOM 632 C C . THR A 1 77 ? 2.489 6.860 0.140 1.00 95.69 77 THR A C 1
ATOM 634 O O . THR A 1 77 ? 2.439 7.974 -0.385 1.00 95.69 77 THR A O 1
ATOM 637 N N . GLY A 1 78 ? 1.472 6.008 0.105 1.00 93.75 78 GLY A N 1
ATOM 638 C CA . GLY A 1 78 ? 0.186 6.310 -0.495 1.00 93.75 78 GLY A CA 1
ATOM 639 C C . GLY A 1 78 ? -0.649 7.267 0.346 1.00 93.75 78 GLY A C 1
ATOM 640 O O . GLY A 1 78 ? -0.490 7.386 1.562 1.00 93.75 78 GLY A O 1
ATOM 641 N N . LYS A 1 79 ? -1.604 7.924 -0.314 1.00 94.06 79 LYS A N 1
ATOM 642 C CA . LYS A 1 79 ? -2.618 8.721 0.381 1.00 94.06 79 LYS A CA 1
ATOM 643 C C . LYS A 1 79 ? -3.496 7.805 1.250 1.00 94.06 79 LYS A C 1
ATOM 645 O O . LYS A 1 79 ? -3.861 6.727 0.775 1.00 94.06 79 LYS A O 1
ATOM 650 N N . PRO A 1 80 ? -3.874 8.224 2.471 1.00 95.12 80 PRO A N 1
ATOM 651 C CA . PRO A 1 80 ? -4.850 7.501 3.274 1.00 95.12 80 PRO A CA 1
ATOM 652 C C . PRO A 1 80 ? -6.179 7.331 2.534 1.00 95.12 80 PRO A C 1
ATOM 654 O O . PRO A 1 80 ? -6.636 8.236 1.834 1.00 95.12 80 PRO A O 1
ATOM 657 N N . ARG A 1 81 ? -6.803 6.169 2.704 1.00 95.44 81 ARG A N 1
ATOM 658 C CA . ARG A 1 81 ? -8.101 5.804 2.135 1.00 95.44 81 ARG A CA 1
ATOM 659 C C . ARG A 1 81 ? -8.975 5.238 3.239 1.00 95.44 81 ARG A C 1
ATOM 661 O O . ARG A 1 81 ? -8.470 4.591 4.152 1.00 95.44 81 ARG A O 1
ATOM 668 N N . LEU A 1 82 ? -10.273 5.484 3.142 1.00 97.06 82 LEU A N 1
ATOM 669 C CA . LEU A 1 82 ? -11.269 4.873 4.008 1.00 97.06 82 LEU A CA 1
ATOM 670 C C . LEU A 1 82 ? -11.989 3.796 3.196 1.00 97.06 82 LEU A C 1
ATOM 672 O O . LEU A 1 82 ? -12.518 4.090 2.125 1.00 97.06 82 LEU A O 1
ATOM 676 N N . VAL A 1 83 ? -11.952 2.554 3.666 1.00 96.19 83 VAL A N 1
ATOM 677 C CA . VAL A 1 83 ? -12.526 1.385 2.983 1.00 96.19 83 VAL A CA 1
ATOM 678 C C . VAL A 1 83 ? -13.404 0.597 3.950 1.00 96.19 83 VAL A C 1
ATOM 680 O O . VAL A 1 83 ? -13.205 0.685 5.156 1.00 96.19 83 VAL A O 1
ATOM 683 N N . GLY A 1 84 ? -14.384 -0.152 3.449 1.00 96.88 84 GLY A N 1
ATOM 684 C CA . GLY A 1 84 ? -15.193 -1.023 4.308 1.00 96.88 84 GLY A CA 1
ATOM 685 C C . GLY A 1 84 ? -14.351 -2.149 4.912 1.00 96.88 84 GLY A C 1
ATOM 686 O O . GLY A 1 84 ? -13.433 -2.646 4.256 1.00 96.88 84 GLY A O 1
ATOM 687 N N . GLN A 1 85 ? -14.669 -2.564 6.141 1.00 94.31 85 GLN A N 1
ATOM 688 C CA . GLN A 1 85 ? -13.961 -3.650 6.830 1.00 94.31 85 GLN A CA 1
ATOM 689 C C . GLN A 1 85 ? -13.958 -4.952 6.017 1.00 94.31 85 GLN A C 1
ATOM 691 O O . GLN A 1 85 ? -12.926 -5.605 5.912 1.00 94.31 85 GLN A O 1
ATOM 696 N N . GLU A 1 86 ? -15.085 -5.307 5.401 1.00 93.00 86 GLU A N 1
ATOM 697 C CA . GLU A 1 86 ? -15.206 -6.515 4.577 1.00 93.00 86 GLU A CA 1
ATOM 698 C C . GLU A 1 86 ? -14.274 -6.467 3.356 1.00 93.00 86 GLU A C 1
ATOM 700 O O . GLU A 1 86 ? -13.453 -7.360 3.166 1.00 93.00 86 GLU A O 1
ATOM 705 N N . ALA A 1 87 ? -14.298 -5.361 2.604 1.00 92.31 87 ALA A N 1
ATOM 706 C CA . ALA A 1 87 ? -13.409 -5.151 1.461 1.00 92.31 87 ALA A CA 1
ATOM 707 C C . ALA A 1 87 ? -11.923 -5.102 1.864 1.00 92.31 87 ALA A C 1
ATOM 709 O O . ALA A 1 87 ? -11.042 -5.483 1.087 1.00 92.31 87 ALA A O 1
ATOM 710 N N . PHE A 1 88 ? -11.615 -4.606 3.065 1.00 93.12 88 PHE A N 1
ATOM 711 C CA . PHE A 1 88 ? -10.262 -4.658 3.613 1.00 93.12 88 PHE A CA 1
ATOM 712 C C . PHE A 1 88 ? -9.840 -6.095 3.928 1.00 93.12 88 PHE A C 1
ATOM 714 O O . PHE A 1 88 ? -8.736 -6.480 3.563 1.00 93.12 88 PHE A O 1
ATOM 721 N N . ASN A 1 89 ? -10.709 -6.891 4.551 1.00 90.81 89 ASN A N 1
ATOM 722 C CA . ASN A 1 89 ? -10.413 -8.275 4.919 1.00 90.81 89 ASN A CA 1
ATOM 723 C C . ASN A 1 89 ? -10.240 -9.177 3.688 1.00 90.81 89 ASN A C 1
ATOM 725 O O . ASN A 1 89 ? -9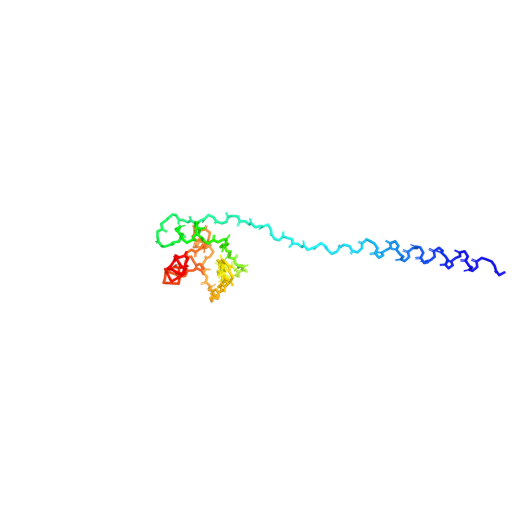.346 -10.017 3.662 1.00 90.81 89 ASN A O 1
ATOM 729 N N . GLU A 1 90 ? -11.067 -8.989 2.658 1.00 90.88 90 GLU A N 1
ATOM 730 C CA . GLU A 1 90 ? -10.999 -9.775 1.423 1.00 90.88 90 GLU A CA 1
ATOM 731 C C . GLU A 1 90 ? -9.774 -9.403 0.570 1.00 90.88 90 GLU A C 1
ATOM 733 O O . GLU A 1 90 ? -9.088 -10.262 0.012 1.00 90.88 90 GLU A O 1
ATOM 738 N N . ALA A 1 91 ? -9.497 -8.101 0.442 1.00 91.62 91 ALA A N 1
ATOM 739 C CA . ALA A 1 91 ? -8.574 -7.575 -0.557 1.00 91.62 91 ALA A CA 1
ATOM 740 C C . ALA A 1 91 ? -7.718 -6.405 -0.032 1.00 91.62 91 ALA A C 1
ATOM 742 O O . ALA A 1 91 ? -7.701 -5.334 -0.654 1.00 91.62 91 ALA A O 1
ATOM 743 N N . PRO A 1 92 ? -6.946 -6.577 1.056 1.00 92.50 92 PRO A N 1
ATOM 744 C CA . PRO A 1 92 ? -6.376 -5.468 1.829 1.00 92.50 92 PRO A CA 1
ATOM 745 C C . PRO A 1 92 ? -5.525 -4.521 0.979 1.00 92.50 92 PRO A C 1
ATOM 747 O O . PRO A 1 92 ? -5.762 -3.312 0.945 1.00 92.50 92 PRO A O 1
ATOM 750 N N . LEU A 1 93 ? -4.592 -5.061 0.187 1.00 93.12 93 LEU A N 1
ATOM 751 C CA . LEU A 1 93 ? -3.757 -4.234 -0.687 1.00 93.12 93 LEU A CA 1
ATOM 752 C C . LEU A 1 93 ? -4.566 -3.5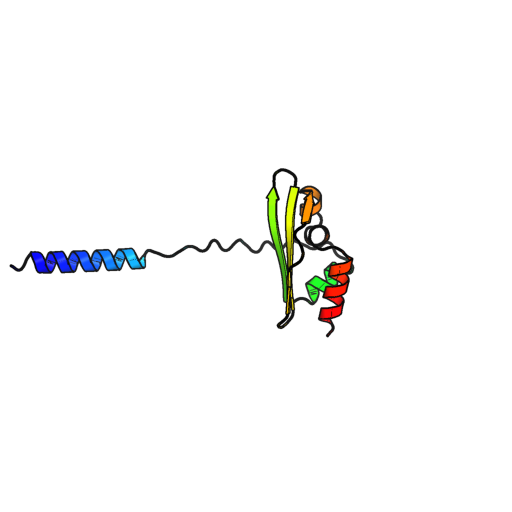39 -1.791 1.00 93.12 93 LEU A C 1
ATOM 754 O O . LEU A 1 93 ? -4.285 -2.390 -2.114 1.00 93.12 93 LEU A O 1
ATOM 758 N N . ARG A 1 94 ? -5.579 -4.190 -2.374 1.00 93.00 94 ARG A N 1
ATOM 759 C CA . ARG A 1 94 ? -6.390 -3.589 -3.455 1.00 93.00 94 ARG A CA 1
ATOM 760 C C . ARG A 1 94 ? -7.270 -2.459 -2.938 1.00 93.00 94 ARG A C 1
ATOM 762 O O . ARG A 1 94 ? -7.444 -1.444 -3.614 1.00 93.00 94 ARG A O 1
ATOM 769 N N . SER A 1 95 ? -7.776 -2.626 -1.725 1.00 93.69 95 SER A N 1
ATOM 770 C CA . SER A 1 95 ? -8.555 -1.624 -1.011 1.00 93.69 95 SER A CA 1
ATOM 771 C C . SER A 1 95 ? -7.679 -0.409 -0.673 1.00 93.69 95 SER A C 1
ATOM 773 O O . SER A 1 95 ? -8.042 0.738 -0.958 1.00 93.69 95 SER A O 1
ATOM 775 N N . CYS A 1 96 ? -6.453 -0.641 -0.199 1.00 94.38 96 CYS A N 1
ATOM 776 C CA . CYS A 1 96 ? -5.555 0.415 0.276 1.00 94.38 96 CYS A CA 1
ATOM 777 C C . CYS A 1 96 ? -4.628 1.020 -0.793 1.00 94.38 96 CYS A C 1
ATOM 779 O O . CYS A 1 96 ? -4.040 2.079 -0.561 1.00 94.38 96 CYS A O 1
ATOM 781 N N . LEU A 1 97 ? -4.527 0.411 -1.978 1.00 94.56 97 LEU A N 1
ATOM 782 C CA . LEU A 1 97 ? -3.740 0.892 -3.114 1.00 94.56 97 LEU A CA 1
ATOM 783 C C . LEU A 1 97 ? -4.575 0.851 -4.396 1.00 94.56 97 LEU A C 1
ATOM 785 O O . LEU A 1 97 ? -4.942 -0.211 -4.904 1.00 94.56 97 LEU A O 1
ATOM 789 N N . ASN A 1 98 ? -4.855 2.022 -4.972 1.00 93.56 98 ASN A N 1
ATOM 790 C CA . ASN A 1 98 ? -5.587 2.068 -6.232 1.00 93.56 98 ASN A CA 1
ATOM 791 C C . ASN A 1 98 ? -4.766 1.433 -7.373 1.00 93.56 98 ASN A C 1
ATOM 793 O O . ASN A 1 98 ? -3.532 1.416 -7.376 1.00 93.56 98 ASN A O 1
ATOM 797 N N . ARG A 1 99 ? -5.480 0.914 -8.373 1.00 94.25 99 ARG A N 1
ATOM 798 C CA . ARG A 1 99 ? -4.876 0.178 -9.489 1.00 94.25 99 ARG A CA 1
ATOM 799 C C . ARG A 1 99 ? -3.894 1.034 -10.292 1.00 94.25 99 ARG A C 1
ATOM 801 O O . ARG A 1 99 ? -2.888 0.511 -10.761 1.00 94.25 99 ARG A O 1
ATOM 808 N N . SER A 1 100 ? -4.173 2.326 -10.476 1.00 95.12 100 SER A N 1
ATOM 809 C CA . SER A 1 100 ? -3.299 3.235 -11.230 1.00 95.12 100 SER A CA 1
ATOM 810 C C . SER A 1 100 ? -1.948 3.450 -10.552 1.00 95.12 100 SER A C 1
ATOM 812 O O . SER A 1 100 ? -0.923 3.410 -11.229 1.00 95.12 100 SER A O 1
ATOM 814 N N . ASP A 1 101 ? -1.929 3.627 -9.235 1.00 95.12 101 ASP A N 1
ATOM 815 C CA . ASP A 1 101 ? -0.705 3.829 -8.467 1.00 95.12 101 ASP A CA 1
ATOM 816 C C . ASP A 1 101 ? 0.083 2.526 -8.394 1.00 95.12 101 ASP A C 1
ATOM 818 O O . ASP A 1 101 ? 1.280 2.535 -8.666 1.00 95.12 101 ASP A O 1
ATOM 822 N N . ALA A 1 102 ? -0.592 1.389 -8.191 1.00 94.94 102 ALA A N 1
ATOM 823 C CA . ALA A 1 102 ? 0.045 0.077 -8.271 1.00 94.94 102 ALA A CA 1
ATOM 824 C C . ALA A 1 102 ? 0.748 -0.155 -9.621 1.00 94.94 102 ALA A C 1
ATOM 826 O O . ALA A 1 102 ? 1.881 -0.629 -9.649 1.00 94.94 102 ALA A O 1
ATOM 827 N N . LYS A 1 103 ? 0.128 0.231 -10.749 1.00 96.06 103 LYS A N 1
ATOM 828 C CA . LYS A 1 103 ? 0.775 0.160 -12.074 1.00 96.06 103 LYS A CA 1
ATOM 829 C C . LYS A 1 103 ? 2.008 1.061 -12.167 1.00 96.06 103 LYS A C 1
ATOM 831 O O . LYS A 1 103 ? 3.023 0.637 -12.713 1.00 96.06 103 LYS A O 1
ATOM 836 N N . LYS A 1 104 ? 1.929 2.296 -11.661 1.00 94.94 104 LYS A N 1
ATOM 837 C CA . LYS A 1 104 ? 3.057 3.244 -11.674 1.00 94.94 104 LYS A CA 1
ATOM 838 C C . LYS A 1 104 ? 4.226 2.725 -10.839 1.00 94.94 104 LYS A C 1
ATOM 840 O O . LYS A 1 104 ? 5.360 2.775 -11.298 1.00 94.94 104 LYS A O 1
ATOM 845 N N . LEU A 1 105 ? 3.944 2.207 -9.647 1.00 94.44 105 LEU A N 1
ATOM 846 C CA . LEU A 1 105 ? 4.937 1.633 -8.740 1.00 94.44 105 LEU A CA 1
ATOM 847 C C . LEU A 1 105 ? 5.576 0.378 -9.328 1.00 94.44 105 LEU A C 1
ATOM 849 O O . LEU A 1 105 ? 6.795 0.262 -9.341 1.00 94.44 105 LEU A O 1
ATOM 853 N N . LEU A 1 106 ? 4.766 -0.509 -9.908 1.00 94.31 106 LEU A N 1
ATOM 854 C CA . LEU A 1 106 ? 5.265 -1.688 -10.608 1.00 94.31 106 LEU A CA 1
ATOM 855 C C . LEU A 1 106 ? 6.159 -1.298 -11.788 1.00 94.31 106 LEU A C 1
ATOM 857 O O . LEU A 1 106 ? 7.193 -1.914 -11.994 1.00 94.31 106 LEU A O 1
ATOM 861 N N . LYS A 1 107 ? 5.795 -0.266 -12.559 1.00 94.12 107 LYS A N 1
ATOM 862 C CA . LYS A 1 107 ? 6.651 0.230 -13.645 1.00 94.12 107 LYS A CA 1
ATOM 863 C C . LYS A 1 107 ? 8.008 0.705 -13.112 1.00 94.12 107 LYS A C 1
ATOM 865 O O . LYS A 1 107 ? 9.026 0.401 -13.723 1.00 94.12 107 LYS A O 1
ATOM 870 N N . LYS A 1 108 ? 8.016 1.420 -11.983 1.00 91.44 108 LYS A N 1
ATOM 871 C CA . LYS A 1 108 ? 9.243 1.915 -11.345 1.00 91.44 108 LYS A CA 1
ATOM 872 C C . LYS A 1 108 ? 10.144 0.799 -10.822 1.00 91.44 108 LYS A C 1
ATOM 874 O O . LYS A 1 108 ? 11.347 0.980 -10.845 1.00 91.44 108 LYS A O 1
ATOM 879 N N . SER A 1 109 ? 9.607 -0.355 -10.419 1.00 89.44 109 SER A N 1
ATOM 880 C CA . SER A 1 109 ? 10.455 -1.463 -9.953 1.00 89.44 109 SER A CA 1
ATOM 881 C C . SER A 1 109 ? 11.249 -2.155 -11.068 1.00 89.44 109 SER A C 1
ATOM 883 O O . SER A 1 109 ? 12.044 -3.050 -10.797 1.00 89.44 109 SER A O 1
ATOM 885 N N . TYR A 1 110 ? 11.002 -1.842 -12.349 1.00 87.25 110 TYR A N 1
ATOM 886 C CA . TYR A 1 110 ? 11.796 -2.358 -13.482 1.00 87.25 110 TYR A CA 1
ATOM 887 C C . TYR A 1 110 ? 13.026 -1.508 -13.814 1.00 87.25 110 TYR A C 1
ATOM 889 O O . TYR A 1 110 ? 13.793 -1.918 -14.681 1.00 87.25 110 TYR A O 1
ATOM 897 N N . GLN A 1 111 ? 13.164 -0.338 -13.193 1.00 70.19 111 GLN A N 1
ATOM 898 C CA . GLN A 1 111 ? 14.272 0.593 -13.401 1.00 70.19 111 GLN A CA 1
ATOM 899 C C . GLN A 1 111 ? 15.327 0.380 -12.323 1.00 70.19 111 GLN A C 1
ATOM 901 O O . GLN A 1 111 ? 16.513 0.533 -12.675 1.00 70.19 111 GLN A O 1
#

Organism: NCBI:txid197222